Protein AF-A0A4V3A037-F1 (afdb_monomer)

Sequence (103 aa):
MASKKEDLENYLRFLQNLTEDLSDYQARSGKNKTIRDKETSKISHAVTKFDRYLQNNKGLSDLLFEYHGGNEYGYDETLSFKYIVRDVSRFMGFLKEKLAINE

Mean predicted aligned error: 5.89 Å

Radius of gyration: 14.64 Å; Cα contacts (8 Å, |Δi|>4): 60; chains: 1; bounding box: 31×26×48 Å

Organism: NCBI:txid2529274

Secondary structure (DSSP, 8-state):
--HHHHHHHHHHHHHHHHHHHHHHHHHT--S-HHHHHHHHHHHHHHHHHHHHHHHH-HHHHHHHHHHTTT-HHHHHHHTSTTTHHHHHHHHHHHHHHHHHHT-

Solvent-accessible surface area (backbone atoms only — not comparable to full-atom values): 5817 Å² total; per-residue (Å²): 130,65,65,67,57,54,49,50,53,53,51,47,52,53,50,50,58,55,44,63,77,45,60,63,52,80,79,53,84,54,97,47,66,71,59,48,53,54,48,49,52,48,44,54,48,45,35,54,54,48,52,55,47,33,77,76,31,59,73,59,38,54,51,48,30,53,75,43,74,67,32,65,68,58,42,54,46,38,60,29,74,89,32,31,71,64,44,52,58,51,49,47,50,55,51,50,54,55,50,64,74,74,108

Nearest PDB structures (foldseek):
  5j1g-assembly1_A  TM=4.340E-01  e=7.803E+00  Homo sapiens
  8vp9-assembly1_A  TM=2.200E-01  e=5.838E+00  Acetivibrio thermocellus ATCC 27405
  7y49-assembly1_A  TM=2.263E-01  e=8.269E+00  Homo sapiens

Foldseek 3Di:
DPVVLVLLVVVLVVLVVLLVLLVVPVVPPDPDPVVVVVSLVSLLVSLVVVVVVCVVPVPVVVLLCVVVVNDPVSSVVCSDSVNVNPSSVVSSVVSVVVSVVVD

pLDDT: mean 83.84, std 13.37, range [45.72, 95.62]

Structure (mmCIF, N/CA/C/O backbone):
data_AF-A0A4V3A037-F1
#
_entry.id   AF-A0A4V3A037-F1
#
loop_
_atom_site.group_PDB
_atom_site.id
_atom_site.type_symbol
_atom_site.label_atom_id
_atom_site.label_alt_id
_atom_site.label_comp_id
_atom_site.label_asym_id
_atom_site.label_entity_id
_atom_site.label_seq_id
_atom_site.pdbx_PDB_ins_code
_atom_site.Cartn_x
_atom_site.Cartn_y
_atom_site.Cartn_z
_atom_site.occupancy
_atom_site.B_iso_or_equiv
_atom_site.auth_seq_id
_atom_site.auth_comp_id
_atom_site.auth_asym_id
_atom_site.auth_atom_id
_atom_site.pdbx_PDB_model_num
ATOM 1 N N . MET A 1 1 ? -7.063 6.485 22.831 1.00 45.72 1 MET A N 1
ATOM 2 C CA . MET A 1 1 ? -7.557 6.455 21.435 1.00 45.72 1 MET A CA 1
ATOM 3 C C . MET A 1 1 ? -6.564 7.039 20.414 1.00 45.72 1 MET A C 1
ATOM 5 O O . MET A 1 1 ? -6.923 7.133 19.254 1.00 45.72 1 MET A O 1
ATOM 9 N N . ALA A 1 2 ? -5.306 7.340 20.782 1.00 50.59 2 ALA A N 1
ATOM 10 C CA . ALA A 1 2 ? -4.311 7.910 19.858 1.00 50.59 2 ALA A CA 1
ATOM 11 C C . ALA A 1 2 ? -3.700 6.904 18.851 1.00 50.59 2 ALA A C 1
ATOM 13 O O . ALA A 1 2 ? -3.404 7.289 17.727 1.00 50.59 2 ALA A O 1
ATOM 14 N N . SER A 1 3 ? -3.590 5.616 19.209 1.00 69.50 3 SER A N 1
ATOM 15 C CA . SER A 1 3 ? -2.878 4.613 18.388 1.00 69.50 3 SER A CA 1
ATOM 16 C C . SER A 1 3 ? -3.472 4.430 16.985 1.00 69.50 3 SER A C 1
ATOM 18 O O . SER A 1 3 ? -2.732 4.404 16.015 1.00 69.50 3 SER A O 1
ATOM 20 N N . LYS A 1 4 ? -4.802 4.398 16.833 1.00 80.62 4 LYS A N 1
ATOM 21 C CA . LYS A 1 4 ? -5.421 4.055 15.540 1.00 80.62 4 LYS A CA 1
ATOM 22 C C . LYS A 1 4 ? -5.282 5.154 14.476 1.00 80.62 4 LYS A C 1
ATOM 24 O O . LYS A 1 4 ? -5.199 4.839 13.293 1.00 80.62 4 LYS A O 1
ATOM 29 N N . LYS A 1 5 ? -5.266 6.428 14.887 1.00 86.31 5 LYS A N 1
AT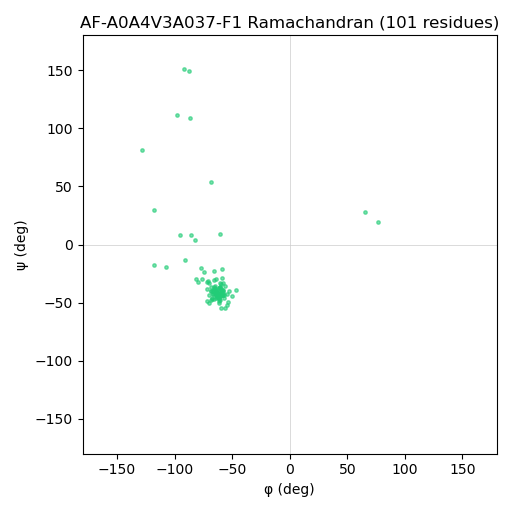OM 30 C CA . LYS A 1 5 ? -5.056 7.569 13.978 1.00 86.31 5 LYS A CA 1
ATOM 31 C C . LYS A 1 5 ? -3.599 7.621 13.519 1.00 86.31 5 LYS A C 1
ATOM 33 O O . LYS A 1 5 ? -3.340 7.671 12.322 1.00 86.31 5 LYS A O 1
ATOM 38 N N . GLU A 1 6 ? -2.676 7.524 14.473 1.00 89.25 6 GLU A N 1
ATOM 39 C CA . GLU A 1 6 ? -1.233 7.520 14.219 1.00 89.25 6 GLU A CA 1
ATOM 40 C C . GLU A 1 6 ? -0.818 6.349 13.310 1.00 89.25 6 GLU A C 1
ATOM 42 O O . GLU A 1 6 ? -0.043 6.530 12.372 1.00 89.25 6 GLU A O 1
ATOM 47 N N . ASP A 1 7 ? -1.405 5.163 13.505 1.00 90.94 7 ASP A N 1
ATOM 48 C CA . ASP A 1 7 ? -1.179 4.002 12.637 1.00 90.94 7 ASP A CA 1
ATOM 49 C C . ASP A 1 7 ? -1.626 4.267 11.186 1.00 90.94 7 ASP A C 1
ATOM 51 O O . ASP A 1 7 ? -0.873 4.003 10.247 1.00 90.94 7 ASP A O 1
ATOM 55 N N . LEU A 1 8 ? -2.817 4.846 10.979 1.00 92.12 8 LEU A N 1
ATOM 56 C CA . LEU A 1 8 ? -3.325 5.181 9.640 1.00 92.12 8 LEU A CA 1
ATOM 57 C C . LEU A 1 8 ? -2.454 6.225 8.928 1.00 92.12 8 LEU A C 1
ATOM 59 O O . LEU A 1 8 ? -2.192 6.094 7.730 1.00 92.12 8 LEU A O 1
ATOM 63 N N . GLU A 1 9 ? -1.982 7.240 9.651 1.00 93.38 9 GLU A N 1
ATOM 64 C CA . GLU A 1 9 ? -1.062 8.252 9.122 1.00 93.38 9 GLU A CA 1
ATOM 65 C C . GLU A 1 9 ? 0.284 7.628 8.722 1.00 93.38 9 GLU A C 1
ATOM 67 O O . GLU A 1 9 ? 0.798 7.899 7.631 1.00 93.38 9 GLU A O 1
ATOM 72 N N . ASN A 1 10 ? 0.819 6.725 9.550 1.00 94.25 10 ASN A N 1
ATOM 73 C CA . ASN A 1 10 ? 2.041 5.979 9.250 1.00 94.25 10 ASN A CA 1
ATOM 74 C C . ASN A 1 10 ? 1.887 5.100 7.999 1.00 94.25 10 ASN A C 1
ATOM 76 O O . ASN A 1 10 ? 2.777 5.083 7.140 1.00 94.25 10 ASN A O 1
ATOM 80 N N . TYR A 1 11 ? 0.750 4.417 7.852 1.00 95.00 11 TYR A N 1
ATOM 81 C CA . TYR A 1 11 ? 0.451 3.612 6.668 1.00 95.00 11 TYR A CA 1
ATOM 82 C C . TYR A 1 11 ? 0.336 4.472 5.409 1.00 95.00 11 TYR A C 1
ATOM 84 O O . TYR A 1 11 ? 0.950 4.156 4.389 1.00 95.00 11 TYR A O 1
ATOM 92 N N . LEU A 1 12 ? -0.386 5.594 5.477 1.00 94.88 12 LEU A N 1
ATOM 93 C CA . LEU A 1 12 ? -0.512 6.529 4.358 1.00 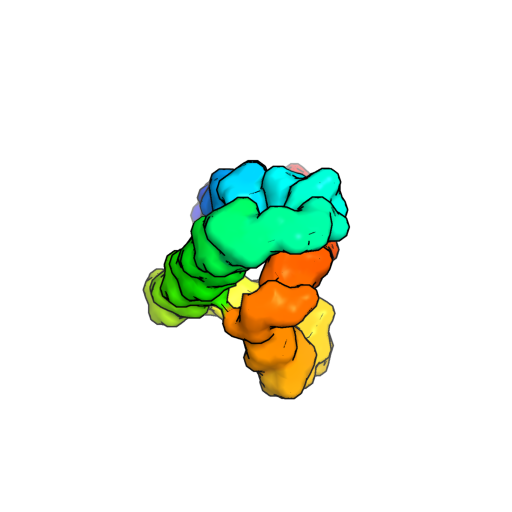94.88 12 LEU A CA 1
ATOM 94 C C . LEU A 1 12 ? 0.846 7.066 3.910 1.00 94.88 12 LEU A C 1
ATOM 96 O O . LEU A 1 12 ? 1.117 7.094 2.710 1.00 94.88 12 LEU A O 1
ATOM 100 N N . ARG A 1 13 ? 1.718 7.428 4.856 1.00 94.88 13 ARG A N 1
ATOM 101 C CA . ARG A 1 13 ? 3.070 7.909 4.556 1.00 94.88 13 ARG A CA 1
ATOM 102 C C . ARG A 1 13 ? 3.913 6.845 3.856 1.00 94.88 13 ARG A C 1
ATOM 104 O O . ARG A 1 13 ? 4.622 7.151 2.899 1.00 94.88 13 ARG A O 1
ATOM 111 N N . PHE A 1 14 ? 3.835 5.592 4.305 1.00 94.50 14 PHE A N 1
ATOM 112 C CA . PHE A 1 14 ? 4.517 4.484 3.638 1.00 94.50 14 PHE A CA 1
ATOM 113 C C . PHE A 1 14 ? 4.024 4.302 2.194 1.00 94.50 14 PHE A C 1
ATOM 115 O O . PHE A 1 14 ? 4.845 4.209 1.280 1.00 94.50 14 PHE A O 1
ATOM 122 N N . LEU A 1 15 ? 2.704 4.288 1.978 1.00 92.94 15 LEU A N 1
ATOM 123 C CA . LEU A 1 15 ? 2.121 4.087 0.649 1.00 92.94 15 LEU A CA 1
ATOM 124 C C . LEU A 1 15 ? 2.394 5.269 -0.291 1.00 92.94 15 LEU A C 1
ATOM 126 O O . LEU A 1 15 ? 2.679 5.044 -1.463 1.00 92.94 15 LEU A O 1
ATOM 130 N N . GLN A 1 16 ? 2.400 6.506 0.216 1.00 91.12 16 GLN A N 1
ATOM 131 C CA . GLN A 1 16 ? 2.831 7.681 -0.551 1.00 91.12 16 GLN A CA 1
ATOM 132 C C . GLN A 1 16 ? 4.251 7.494 -1.084 1.00 91.12 16 GLN A C 1
ATOM 134 O O . GLN A 1 16 ? 4.438 7.519 -2.301 1.00 91.12 16 GLN A O 1
ATOM 139 N N . ASN A 1 17 ? 5.207 7.188 -0.200 1.00 90.06 17 ASN A N 1
ATOM 140 C CA . ASN A 1 17 ? 6.596 6.930 -0.585 1.00 90.06 17 ASN A CA 1
ATOM 141 C C . ASN A 1 17 ? 6.706 5.779 -1.601 1.00 90.06 17 ASN A C 1
ATOM 143 O O . ASN A 1 17 ? 7.502 5.843 -2.531 1.00 90.06 17 ASN A O 1
ATOM 147 N N . LEU A 1 18 ? 5.900 4.722 -1.441 1.00 87.88 18 LEU A N 1
ATOM 148 C CA . LEU A 1 18 ? 5.860 3.603 -2.382 1.00 87.88 18 LEU A CA 1
ATOM 149 C C . LEU A 1 18 ? 5.373 4.038 -3.775 1.00 87.88 18 LEU A C 1
ATOM 151 O O . LEU A 1 18 ? 5.896 3.562 -4.776 1.00 87.88 18 LEU A O 1
ATOM 155 N N . THR A 1 19 ? 4.371 4.919 -3.854 1.00 81.88 19 THR A N 1
ATOM 156 C CA . THR A 1 19 ? 3.786 5.374 -5.128 1.00 81.88 19 THR A CA 1
ATOM 157 C C . THR A 1 19 ? 4.580 6.472 -5.828 1.00 81.88 19 THR A C 1
ATOM 159 O O . THR A 1 19 ? 4.576 6.510 -7.059 1.00 81.88 19 THR A O 1
ATOM 162 N N . GLU A 1 20 ? 5.295 7.327 -5.091 1.00 80.00 20 GLU A N 1
ATOM 163 C CA . GLU A 1 20 ? 6.216 8.315 -5.672 1.00 80.00 20 GLU A CA 1
ATOM 164 C C . GLU A 1 20 ? 7.275 7.617 -6.534 1.00 80.00 20 GLU A C 1
ATOM 166 O O . GLU A 1 20 ? 7.439 7.973 -7.704 1.00 80.00 20 GLU A O 1
ATOM 171 N N . ASP A 1 21 ? 7.862 6.533 -6.012 1.00 68.94 21 ASP A N 1
ATOM 172 C CA . ASP A 1 21 ? 8.831 5.676 -6.711 1.00 68.94 21 ASP A CA 1
ATOM 173 C C . ASP A 1 21 ? 8.273 5.042 -8.008 1.00 68.94 21 ASP A C 1
ATOM 175 O O . ASP A 1 21 ? 9.041 4.627 -8.883 1.00 68.94 21 ASP A O 1
ATOM 179 N N . LEU A 1 22 ? 6.942 4.953 -8.145 1.00 68.56 22 LEU A N 1
ATOM 180 C CA . LEU A 1 22 ? 6.241 4.246 -9.227 1.00 68.56 22 LEU A CA 1
ATOM 181 C C . LEU A 1 22 ? 5.576 5.165 -10.258 1.00 68.56 22 LEU A C 1
ATOM 183 O O . LEU A 1 22 ? 5.282 4.720 -11.369 1.00 68.56 22 LEU A O 1
ATOM 187 N N . SER A 1 23 ? 5.339 6.433 -9.920 1.00 59.09 23 SER A N 1
ATOM 188 C CA . SER A 1 23 ? 4.665 7.415 -10.782 1.00 59.09 23 SER A CA 1
ATOM 189 C C . SER A 1 23 ? 5.375 7.641 -12.131 1.00 59.09 23 SER A C 1
ATOM 191 O O . SER A 1 23 ? 4.724 7.852 -13.157 1.00 59.09 23 SER A O 1
ATOM 193 N N . ASP A 1 24 ? 6.697 7.463 -12.168 1.00 57.62 24 ASP A N 1
ATOM 194 C CA . ASP A 1 24 ? 7.521 7.555 -13.380 1.00 57.62 24 ASP A CA 1
ATOM 195 C C . ASP A 1 24 ? 7.232 6.453 -14.422 1.00 57.62 24 ASP A C 1
ATOM 197 O O . ASP A 1 24 ? 7.495 6.643 -15.616 1.00 57.62 24 ASP A O 1
ATOM 201 N N . TYR A 1 25 ? 6.673 5.309 -14.006 1.00 57.97 25 TYR A N 1
ATOM 202 C CA . TYR A 1 25 ? 6.443 4.153 -14.880 1.00 57.97 25 TYR A CA 1
ATOM 203 C C . TYR A 1 25 ? 5.386 4.420 -15.956 1.00 57.97 25 TYR A C 1
ATOM 205 O O . TYR A 1 25 ? 5.604 4.109 -17.131 1.00 57.97 25 TYR A O 1
ATOM 213 N N . GLN A 1 26 ? 4.246 5.018 -15.584 1.00 54.09 26 GLN A N 1
ATOM 214 C CA . GLN A 1 26 ? 3.150 5.269 -16.531 1.00 54.09 26 GLN A CA 1
ATOM 215 C C . GLN A 1 26 ? 3.545 6.274 -17.621 1.00 54.09 26 GLN A C 1
ATOM 217 O O . GLN A 1 26 ? 3.094 6.153 -18.759 1.00 54.09 26 GLN A O 1
ATOM 222 N N . ALA A 1 27 ? 4.433 7.220 -17.309 1.00 50.22 27 ALA A N 1
ATOM 223 C CA . ALA A 1 27 ? 4.887 8.238 -18.253 1.00 50.22 27 ALA A CA 1
ATOM 224 C C . ALA A 1 27 ? 5.921 7.718 -19.272 1.00 50.22 27 ALA A C 1
ATOM 226 O O . ALA A 1 27 ? 6.115 8.329 -20.323 1.00 50.22 27 ALA A O 1
ATOM 227 N N . ARG A 1 28 ? 6.606 6.601 -18.982 1.00 53.66 28 ARG A N 1
ATOM 228 C CA . ARG A 1 28 ? 7.810 6.164 -19.715 1.00 53.66 28 ARG A CA 1
ATOM 229 C C . ARG A 1 28 ? 7.666 4.823 -20.428 1.00 53.66 28 ARG A C 1
ATOM 231 O O . ARG A 1 28 ? 8.673 4.155 -20.670 1.00 53.66 28 ARG A O 1
ATOM 238 N N . SER A 1 29 ? 6.455 4.468 -20.866 1.00 54.75 29 SER A N 1
ATOM 239 C CA . SER A 1 29 ? 6.213 3.367 -21.822 1.00 54.75 29 SER A CA 1
ATOM 240 C C . SER A 1 29 ? 6.756 3.705 -23.229 1.00 54.75 29 SER A C 1
ATOM 242 O O . SER A 1 29 ? 6.050 3.719 -24.235 1.00 54.75 29 SER A O 1
ATOM 244 N N . GLY A 1 30 ? 8.036 4.070 -23.302 1.00 54.72 30 GLY A N 1
ATOM 245 C CA . GLY A 1 30 ? 8.775 4.337 -24.523 1.00 54.72 30 GLY A CA 1
ATOM 246 C C . GLY A 1 30 ? 9.469 3.072 -25.016 1.00 54.72 30 GLY A C 1
ATOM 247 O O . GLY A 1 30 ? 9.877 2.214 -24.237 1.00 54.72 30 GLY A O 1
ATOM 248 N N . LYS A 1 31 ? 9.656 2.985 -26.333 1.00 58.28 31 LYS A N 1
ATOM 249 C CA . LYS A 1 31 ? 10.208 1.847 -27.098 1.00 58.28 31 LYS A CA 1
ATOM 250 C C . LYS A 1 31 ? 11.652 1.427 -26.734 1.00 58.28 31 LYS A C 1
ATOM 252 O O . LYS A 1 31 ? 12.249 0.629 -27.450 1.00 58.28 31 LYS A O 1
ATOM 257 N N . ASN A 1 32 ? 12.237 1.961 -25.660 1.00 68.94 32 ASN A N 1
ATOM 258 C CA . ASN A 1 32 ? 13.633 1.755 -25.287 1.00 68.94 32 ASN A CA 1
ATOM 259 C C . ASN A 1 32 ? 13.768 0.652 -24.219 1.00 68.94 32 ASN A C 1
ATOM 261 O O . ASN A 1 32 ? 13.359 0.827 -23.069 1.00 68.94 32 ASN A O 1
ATOM 265 N N . LYS A 1 33 ? 14.351 -0.491 -24.607 1.00 64.25 33 LYS A N 1
ATOM 266 C CA . LYS A 1 33 ? 14.438 -1.720 -23.794 1.00 64.25 33 LYS A CA 1
ATOM 267 C C . LYS A 1 33 ? 15.080 -1.485 -22.420 1.00 64.25 33 LYS A C 1
ATOM 269 O O . LYS A 1 33 ? 14.542 -1.942 -21.421 1.00 64.25 33 LYS A O 1
ATOM 274 N N . THR A 1 34 ? 16.157 -0.703 -22.351 1.00 67.75 34 THR A N 1
ATOM 275 C CA . THR A 1 34 ? 16.878 -0.418 -21.097 1.00 67.75 34 THR A CA 1
ATOM 276 C C . THR A 1 34 ? 16.038 0.381 -20.098 1.00 67.75 34 THR A C 1
ATOM 278 O O . THR A 1 34 ? 16.116 0.146 -18.895 1.00 67.75 34 THR A O 1
ATOM 281 N N . ILE A 1 35 ? 15.210 1.312 -20.587 1.00 65.00 35 ILE A N 1
ATOM 282 C CA . ILE A 1 35 ? 14.286 2.077 -19.737 1.00 65.00 35 ILE A CA 1
ATOM 283 C C . ILE A 1 35 ? 13.225 1.125 -19.184 1.00 65.00 35 ILE A C 1
ATOM 285 O O . ILE A 1 35 ? 13.007 1.088 -17.979 1.00 65.00 35 ILE A O 1
ATOM 289 N N . ARG A 1 36 ? 12.641 0.282 -20.040 1.00 67.25 36 ARG A N 1
ATOM 290 C CA . ARG A 1 36 ? 11.641 -0.708 -19.626 1.00 67.25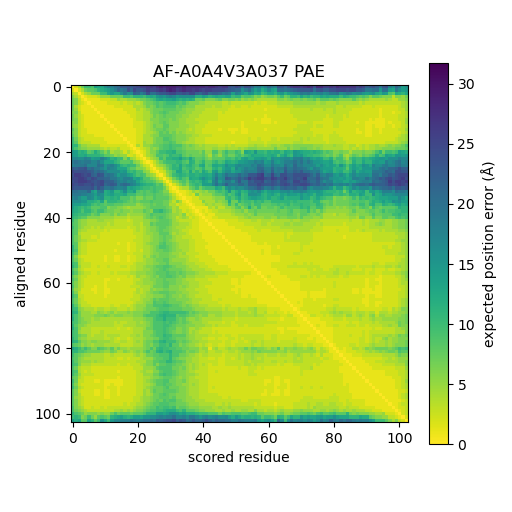 36 ARG A CA 1
ATOM 291 C C . ARG A 1 36 ? 12.173 -1.685 -18.574 1.00 67.25 36 ARG A C 1
ATOM 293 O O . ARG A 1 36 ? 11.469 -1.954 -17.605 1.00 67.25 36 ARG A O 1
ATOM 300 N N . ASP A 1 37 ? 13.392 -2.194 -18.738 1.00 74.12 37 ASP A N 1
ATOM 301 C CA . ASP A 1 37 ? 13.977 -3.169 -17.807 1.00 74.12 37 ASP A CA 1
ATOM 302 C C . ASP A 1 37 ? 14.269 -2.523 -16.436 1.00 74.12 37 ASP A C 1
ATOM 304 O O . ASP A 1 37 ? 13.955 -3.1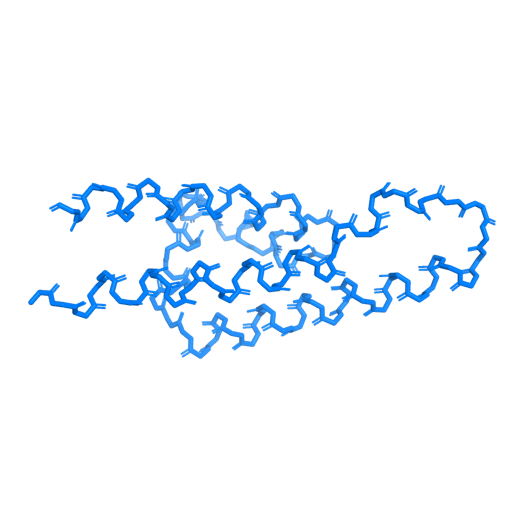01 -15.394 1.00 74.12 37 ASP A O 1
ATOM 308 N N . LYS A 1 38 ? 14.771 -1.278 -16.421 1.00 71.69 38 LYS A N 1
ATOM 309 C CA . LYS A 1 38 ? 14.986 -0.510 -15.183 1.00 71.69 38 LYS A CA 1
ATOM 310 C C . LYS A 1 38 ? 13.676 -0.226 -14.448 1.00 71.69 38 LYS A C 1
ATOM 312 O O . LYS A 1 38 ? 13.601 -0.414 -13.236 1.00 71.69 38 LYS A O 1
ATOM 317 N N . GLU A 1 39 ? 12.644 0.202 -15.166 1.00 73.88 39 GLU A N 1
ATOM 318 C CA . GLU A 1 39 ? 11.346 0.489 -14.555 1.00 73.88 39 GLU A CA 1
ATOM 319 C C . GLU A 1 39 ? 10.632 -0.793 -14.086 1.00 73.88 39 GLU A C 1
ATOM 321 O O . GLU A 1 39 ? 10.006 -0.807 -13.028 1.00 73.88 39 GLU A O 1
ATOM 326 N N . THR A 1 40 ? 10.819 -1.912 -14.794 1.00 79.00 40 THR A N 1
ATOM 327 C CA . THR A 1 40 ? 10.371 -3.235 -14.327 1.00 79.00 40 THR A CA 1
ATOM 328 C C . THR A 1 40 ? 11.057 -3.614 -13.011 1.00 79.00 40 THR A C 1
ATOM 330 O O . THR A 1 40 ? 10.408 -4.048 -12.061 1.00 7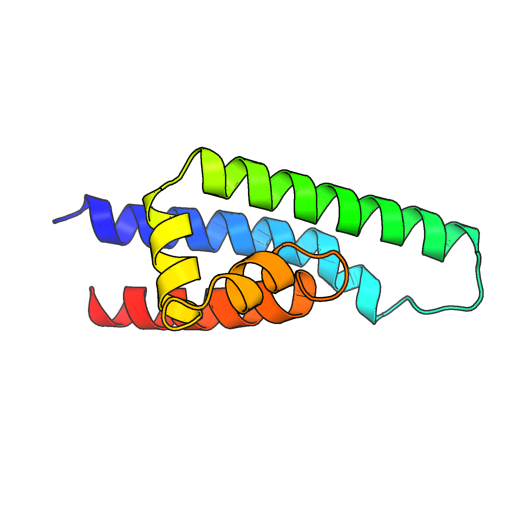9.00 40 THR A O 1
ATOM 333 N N . SER A 1 41 ? 12.362 -3.373 -12.885 1.00 82.62 41 SER A N 1
ATOM 334 C CA . SER A 1 41 ? 13.057 -3.624 -11.618 1.00 82.62 41 SER A CA 1
ATOM 335 C C . SER A 1 41 ? 12.494 -2.791 -10.458 1.00 82.62 41 SER A C 1
ATOM 337 O O . SER A 1 41 ? 12.409 -3.303 -9.342 1.00 82.62 41 SER A O 1
ATOM 339 N N . LYS A 1 42 ? 12.088 -1.536 -10.698 1.00 83.12 42 LYS A N 1
ATOM 340 C CA . LYS A 1 42 ? 11.496 -0.671 -9.663 1.00 83.12 42 LYS A CA 1
ATOM 341 C C . LYS A 1 42 ? 10.146 -1.189 -9.174 1.00 83.12 42 LYS A C 1
ATOM 343 O O . LYS A 1 42 ? 9.945 -1.291 -7.969 1.00 83.12 42 LYS A O 1
ATOM 348 N N . ILE A 1 43 ? 9.246 -1.569 -10.083 1.00 83.38 43 ILE A N 1
ATOM 349 C CA . ILE A 1 43 ? 7.932 -2.108 -9.696 1.00 83.38 43 ILE A CA 1
ATOM 350 C C . ILE A 1 43 ? 8.092 -3.429 -8.948 1.00 83.38 43 ILE A C 1
ATOM 352 O O . ILE A 1 43 ? 7.465 -3.622 -7.911 1.00 83.38 43 ILE A O 1
ATOM 356 N N . SER A 1 44 ? 8.962 -4.324 -9.424 1.00 85.62 44 SER A N 1
ATOM 357 C CA . SER A 1 44 ? 9.234 -5.582 -8.719 1.00 85.62 44 SER A CA 1
ATOM 358 C C . SER A 1 44 ? 9.768 -5.333 -7.305 1.00 85.62 44 SER A C 1
ATOM 360 O O . SER A 1 44 ? 9.408 -6.046 -6.363 1.00 85.62 44 SER A O 1
ATOM 362 N N . HIS A 1 45 ? 10.612 -4.311 -7.140 1.00 88.50 45 HIS A N 1
ATOM 363 C CA . HIS A 1 45 ? 11.101 -3.907 -5.830 1.00 88.50 45 HIS A CA 1
ATOM 364 C C . HIS A 1 45 ? 9.978 -3.345 -4.950 1.00 88.50 45 HIS A C 1
ATOM 366 O O . HIS A 1 45 ? 9.886 -3.715 -3.782 1.00 88.50 45 HIS A O 1
ATOM 372 N N . ALA A 1 46 ? 9.091 -2.517 -5.504 1.00 88.88 46 ALA A N 1
ATOM 373 C CA . ALA A 1 46 ? 7.947 -1.978 -4.778 1.00 88.88 46 ALA A CA 1
ATOM 374 C C . ALA A 1 46 ? 6.966 -3.068 -4.329 1.00 88.88 46 ALA A C 1
ATOM 376 O O . ALA A 1 46 ? 6.546 -3.051 -3.177 1.00 88.88 46 ALA A O 1
ATOM 377 N N . VAL A 1 47 ? 6.679 -4.057 -5.182 1.00 90.88 47 VAL A N 1
ATOM 378 C CA . VAL A 1 47 ? 5.897 -5.250 -4.812 1.00 90.88 47 VAL A CA 1
ATOM 379 C C . VAL A 1 47 ? 6.506 -5.9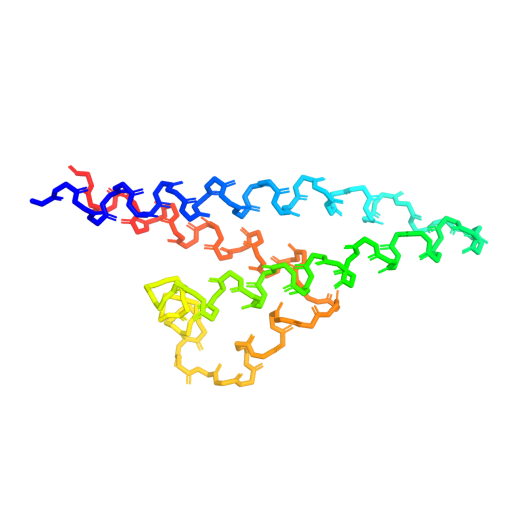37 -3.597 1.00 90.88 47 VAL A C 1
ATOM 381 O O . VAL A 1 47 ? 5.836 -6.121 -2.586 1.00 90.88 47 VAL A O 1
ATOM 384 N N . THR A 1 48 ? 7.806 -6.226 -3.658 1.00 92.06 48 THR A N 1
ATOM 385 C CA . THR A 1 48 ? 8.522 -6.895 -2.562 1.00 92.06 48 THR A CA 1
ATOM 386 C C . THR A 1 48 ? 8.501 -6.062 -1.277 1.00 92.06 48 THR A C 1
ATOM 388 O O . THR A 1 48 ? 8.348 -6.591 -0.177 1.00 92.06 48 THR A O 1
ATOM 391 N N . LYS A 1 49 ? 8.675 -4.741 -1.400 1.00 93.19 49 LYS A N 1
ATOM 392 C CA . LYS A 1 49 ? 8.662 -3.808 -0.269 1.00 93.19 49 LYS A CA 1
ATOM 393 C C . LYS A 1 49 ? 7.277 -3.734 0.368 1.00 93.19 49 LYS A C 1
ATOM 395 O O . LYS A 1 49 ? 7.189 -3.678 1.592 1.00 93.19 49 LYS A O 1
ATOM 400 N N . PHE A 1 50 ? 6.222 -3.740 -0.444 1.00 93.94 50 PHE A N 1
ATOM 401 C CA . PHE A 1 50 ? 4.851 -3.684 0.038 1.00 93.94 50 PHE A CA 1
ATOM 402 C C . PHE A 1 50 ? 4.444 -4.977 0.738 1.00 93.94 50 PHE A C 1
ATOM 404 O O . PHE A 1 50 ? 4.017 -4.916 1.886 1.00 93.94 50 PHE A O 1
ATOM 411 N N . ASP A 1 51 ? 4.676 -6.128 0.105 1.00 94.00 51 ASP A N 1
ATOM 412 C CA . ASP A 1 51 ? 4.415 -7.449 0.689 1.00 94.00 51 ASP A CA 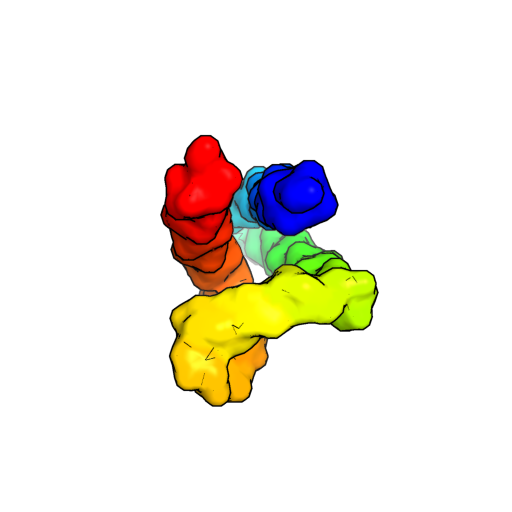1
ATOM 413 C C . ASP A 1 51 ? 5.110 -7.609 2.051 1.00 94.00 51 ASP A C 1
ATOM 415 O O . ASP A 1 51 ? 4.472 -7.879 3.069 1.00 94.00 51 ASP A O 1
ATOM 419 N N . ARG A 1 52 ? 6.409 -7.286 2.125 1.00 95.50 52 ARG A N 1
ATOM 420 C CA . ARG A 1 52 ? 7.145 -7.307 3.397 1.00 95.50 52 ARG A CA 1
ATOM 421 C C . ARG A 1 52 ? 6.539 -6.367 4.436 1.00 95.50 52 ARG A C 1
ATOM 423 O O . ARG A 1 52 ? 6.534 -6.688 5.624 1.00 95.50 52 ARG A O 1
ATOM 430 N N . TYR A 1 53 ? 6.082 -5.186 4.031 1.00 94.94 53 TYR A N 1
ATOM 431 C CA . TYR A 1 53 ? 5.471 -4.254 4.969 1.00 94.94 53 TYR A CA 1
ATOM 432 C C . TYR A 1 53 ? 4.151 -4.810 5.514 1.00 94.94 53 TYR A C 1
ATOM 434 O O . TYR A 1 53 ? 3.944 -4.756 6.723 1.00 94.94 53 TYR A O 1
ATOM 442 N N . LEU A 1 54 ? 3.309 -5.410 4.667 1.00 95.06 54 LEU A N 1
ATOM 443 C CA . LEU A 1 54 ? 2.053 -6.050 5.073 1.00 95.06 54 LEU A CA 1
ATOM 444 C C . LEU A 1 54 ? 2.287 -7.217 6.038 1.00 95.06 54 LEU A C 1
ATOM 446 O O . LEU A 1 54 ? 1.638 -7.279 7.079 1.00 95.06 54 LEU A O 1
ATOM 450 N N . GLN A 1 55 ? 3.275 -8.071 5.761 1.00 93.69 55 GLN A N 1
ATOM 451 C CA . GLN A 1 55 ? 3.651 -9.185 6.643 1.00 93.69 55 GLN A CA 1
ATOM 452 C C . GLN A 1 55 ? 4.052 -8.723 8.053 1.00 93.69 55 GLN A C 1
ATOM 454 O O . GLN A 1 55 ? 3.794 -9.421 9.031 1.00 93.69 55 GLN A O 1
ATOM 459 N N . ASN A 1 56 ? 4.662 -7.539 8.171 1.00 95.00 56 ASN A N 1
ATOM 460 C CA . ASN A 1 56 ? 5.065 -6.964 9.458 1.00 95.00 56 ASN A CA 1
ATOM 461 C C . ASN A 1 56 ? 3.987 -6.073 10.098 1.00 95.00 56 ASN A C 1
ATOM 463 O O . ASN A 1 56 ? 4.098 -5.732 11.273 1.00 95.00 56 ASN A O 1
ATOM 467 N N . ASN A 1 57 ? 2.951 -5.685 9.349 1.00 94.12 57 ASN A N 1
ATOM 468 C CA . ASN A 1 57 ? 1.914 -4.758 9.792 1.00 94.12 57 ASN A CA 1
ATOM 469 C C . ASN A 1 57 ? 0.536 -5.370 9.557 1.00 94.12 57 ASN A C 1
ATOM 471 O O . ASN A 1 57 ? -0.165 -5.030 8.600 1.00 94.12 57 ASN A O 1
ATOM 475 N N . LYS A 1 58 ? 0.127 -6.240 10.487 1.00 92.50 58 LYS A N 1
ATOM 476 C CA . LYS A 1 58 ? -1.170 -6.923 10.431 1.00 92.50 58 LYS A CA 1
ATOM 477 C C . LYS A 1 58 ? -2.343 -5.954 10.252 1.00 92.50 58 LYS A C 1
ATOM 479 O O . LYS A 1 58 ? -3.218 -6.224 9.443 1.00 92.50 58 LYS A O 1
ATOM 484 N N . GLY A 1 59 ? -2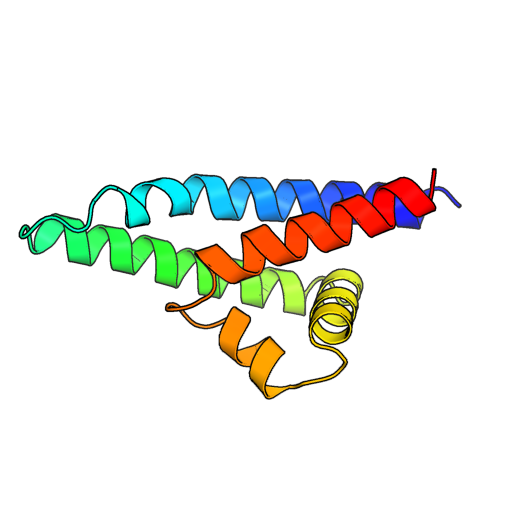.316 -4.797 10.919 1.00 93.94 59 GLY A N 1
ATOM 485 C CA . GLY A 1 59 ? -3.364 -3.781 10.782 1.00 93.94 59 GLY A CA 1
ATOM 486 C C . GLY A 1 59 ? -3.553 -3.288 9.343 1.00 93.94 59 GLY A C 1
ATOM 487 O O . GLY A 1 59 ? -4.685 -3.172 8.882 1.00 93.94 59 GLY A O 1
ATOM 488 N N . LEU A 1 60 ? -2.464 -3.058 8.602 1.00 94.44 60 LEU A N 1
ATOM 489 C CA . LEU A 1 60 ? -2.559 -2.660 7.197 1.00 94.44 60 LEU A CA 1
ATOM 490 C C . LEU A 1 60 ? -3.007 -3.821 6.303 1.00 94.44 60 LEU A C 1
ATOM 492 O O . LEU A 1 60 ? -3.788 -3.604 5.379 1.00 94.44 60 LEU A O 1
ATOM 496 N N . SER A 1 61 ? -2.539 -5.041 6.583 1.00 95.06 61 SER A N 1
ATOM 497 C CA . SER A 1 61 ? -2.965 -6.237 5.848 1.00 95.06 61 SER A CA 1
ATOM 498 C C . SER A 1 61 ? -4.462 -6.495 5.995 1.00 95.06 61 SER A C 1
ATOM 500 O O . SER A 1 61 ? -5.139 -6.725 4.996 1.00 95.06 61 SER A O 1
ATOM 502 N N . ASP A 1 62 ? -4.989 -6.390 7.214 1.00 95.25 62 ASP A N 1
ATOM 503 C CA . ASP A 1 62 ? -6.413 -6.571 7.494 1.00 95.25 62 ASP A CA 1
ATOM 504 C C . ASP A 1 62 ? -7.249 -5.484 6.793 1.00 95.25 62 ASP A C 1
ATOM 506 O O . ASP A 1 62 ? -8.274 -5.789 6.189 1.00 95.25 62 ASP A O 1
ATOM 510 N N . LEU A 1 63 ? -6.782 -4.227 6.786 1.00 95.38 63 LEU A N 1
ATOM 511 C CA . LEU A 1 63 ? -7.434 -3.130 6.057 1.00 95.38 63 LEU A CA 1
ATOM 512 C C . LEU A 1 63 ? -7.415 -3.334 4.538 1.00 95.38 63 LEU A C 1
ATOM 514 O O . LEU A 1 63 ? -8.382 -2.987 3.863 1.00 95.38 63 LEU A O 1
ATOM 518 N N . LEU A 1 64 ? -6.330 -3.882 3.987 1.00 95.62 64 LEU A N 1
ATOM 519 C CA . LEU A 1 64 ? -6.247 -4.188 2.559 1.00 95.62 64 LEU A CA 1
ATOM 520 C C . LEU A 1 64 ? -7.194 -5.333 2.187 1.00 95.62 64 LEU A C 1
ATOM 522 O O . LEU A 1 64 ? -7.856 -5.280 1.153 1.00 95.62 64 LEU A O 1
ATOM 526 N N . PHE A 1 65 ? -7.299 -6.348 3.042 1.00 95.12 65 PHE A N 1
ATOM 527 C CA . PHE A 1 65 ? -8.259 -7.431 2.866 1.00 95.12 65 PHE A CA 1
ATOM 528 C C . PHE A 1 65 ? -9.708 -6.924 2.966 1.00 95.12 65 PHE A C 1
ATOM 530 O O . PHE A 1 65 ? -10.546 -7.282 2.137 1.00 95.12 65 PHE A O 1
ATOM 537 N N . GLU A 1 66 ? -9.994 -6.024 3.915 1.00 95.44 66 GLU A N 1
ATOM 538 C CA . GLU A 1 66 ? -11.287 -5.338 4.041 1.00 95.44 66 GLU A CA 1
ATOM 539 C C . GLU A 1 66 ? -11.622 -4.516 2.789 1.00 95.44 66 GLU A C 1
ATOM 541 O O . GLU A 1 66 ? -12.745 -4.593 2.295 1.00 95.44 66 GLU A O 1
ATOM 546 N N . TYR A 1 67 ? -10.655 -3.770 2.244 1.00 95.00 67 TYR A N 1
ATOM 547 C CA . TYR A 1 67 ? -10.826 -2.988 1.014 1.00 95.00 67 TYR A CA 1
ATOM 548 C C . TYR A 1 67 ? -11.289 -3.856 -0.167 1.00 95.00 67 TYR A C 1
ATOM 550 O O . TYR A 1 67 ? -12.118 -3.424 -0.967 1.00 95.00 67 TYR A O 1
ATOM 558 N N . HIS A 1 68 ? -10.818 -5.103 -0.236 1.00 94.81 68 HIS A N 1
ATOM 559 C CA . HIS A 1 68 ? -11.248 -6.086 -1.236 1.00 94.81 68 HIS A CA 1
ATOM 560 C C . HIS A 1 68 ? -12.505 -6.873 -0.844 1.00 94.81 68 HIS A C 1
ATOM 562 O O . HIS A 1 68 ? -12.868 -7.832 -1.523 1.00 94.81 68 HIS A O 1
ATOM 568 N N . GLY A 1 69 ? -13.180 -6.504 0.247 1.00 93.25 69 GLY A N 1
ATOM 569 C CA . GLY A 1 69 ? -14.376 -7.192 0.733 1.00 93.25 69 GLY A CA 1
ATOM 570 C C . GLY A 1 69 ? -14.111 -8.625 1.196 1.00 93.25 69 GLY A C 1
ATOM 571 O O . GLY A 1 69 ? -14.995 -9.472 1.095 1.00 93.25 69 GLY A O 1
ATOM 572 N N . GLY A 1 70 ? -12.891 -8.914 1.655 1.00 92.50 70 GLY A N 1
ATOM 573 C CA . GLY A 1 70 ? -12.459 -10.256 2.041 1.00 92.50 70 GLY A CA 1
ATOM 574 C C . GLY A 1 70 ? -12.142 -11.184 0.863 1.00 92.50 70 GLY A C 1
ATOM 575 O O . GLY A 1 70 ? -12.149 -12.404 1.013 1.00 92.50 70 GLY A O 1
ATOM 576 N N . ASN A 1 71 ? -11.895 -10.625 -0.323 1.00 93.44 71 ASN A N 1
ATOM 577 C CA . ASN A 1 71 ? -11.521 -11.389 -1.505 1.00 93.44 71 ASN A CA 1
ATOM 578 C C . ASN A 1 71 ? -9.998 -11.607 -1.563 1.00 93.44 71 ASN A C 1
ATOM 580 O O . ASN A 1 71 ? -9.245 -10.679 -1.866 1.00 93.44 71 ASN A O 1
ATOM 584 N N . GLU A 1 72 ? -9.559 -12.847 -1.324 1.00 92.38 72 GLU A N 1
ATOM 585 C CA . GLU A 1 72 ? -8.145 -13.254 -1.400 1.00 92.38 72 GLU A CA 1
ATOM 586 C C . GLU A 1 72 ? -7.530 -12.980 -2.778 1.00 92.38 72 GLU A C 1
ATOM 588 O O . GLU A 1 72 ? -6.419 -12.470 -2.869 1.00 92.38 72 GLU A O 1
ATOM 593 N N . TYR A 1 73 ? -8.274 -13.222 -3.860 1.00 91.00 73 TYR A N 1
ATOM 594 C CA . TYR A 1 73 ? -7.775 -12.987 -5.214 1.00 91.00 73 TYR A CA 1
ATOM 595 C C . TYR A 1 73 ? -7.517 -11.499 -5.481 1.00 91.00 73 TYR A C 1
ATOM 597 O O . TYR A 1 73 ? -6.486 -11.145 -6.046 1.00 91.00 73 TYR A O 1
ATOM 605 N N . GLY A 1 74 ? -8.422 -10.615 -5.047 1.00 86.94 74 GLY A N 1
ATOM 606 C CA . GLY A 1 74 ? -8.233 -9.164 -5.178 1.00 86.94 74 GLY A CA 1
ATOM 607 C C . GLY A 1 74 ? -7.058 -8.645 -4.342 1.00 86.94 74 GLY A C 1
ATOM 608 O O . GLY A 1 74 ? -6.281 -7.797 -4.801 1.00 86.94 74 GLY A O 1
ATOM 609 N N . TYR A 1 75 ? -6.893 -9.204 -3.140 1.00 91.50 75 TYR A N 1
ATOM 610 C CA . TYR A 1 75 ? -5.742 -8.945 -2.280 1.00 91.50 75 TYR A CA 1
ATOM 611 C C . TYR A 1 75 ? -4.433 -9.340 -2.979 1.00 91.50 75 TYR A C 1
ATOM 613 O O . TY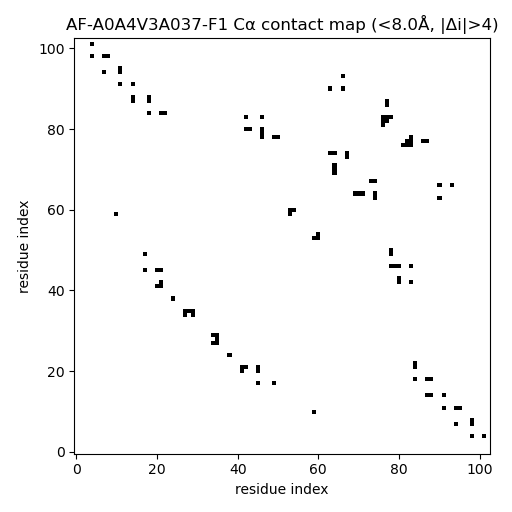R A 1 75 ? -3.564 -8.487 -3.168 1.00 91.50 75 TYR A O 1
ATOM 621 N N . ASP A 1 76 ? -4.323 -10.581 -3.454 1.00 90.44 76 ASP A N 1
ATOM 622 C CA . ASP A 1 76 ? -3.119 -11.090 -4.120 1.00 90.44 76 ASP A CA 1
ATOM 623 C C . ASP A 1 76 ? -2.828 -10.350 -5.434 1.00 90.44 76 ASP A C 1
ATOM 625 O O . ASP A 1 76 ? -1.675 -10.026 -5.734 1.00 90.44 76 ASP A O 1
ATOM 629 N N . GLU A 1 77 ? -3.860 -10.009 -6.216 1.00 91.19 77 GLU A N 1
ATOM 630 C CA . GLU A 1 77 ? -3.695 -9.223 -7.441 1.00 91.19 77 GLU A CA 1
ATOM 631 C C . GLU A 1 77 ? -3.094 -7.842 -7.151 1.00 91.19 77 GLU A C 1
ATOM 633 O O . GLU A 1 77 ? -2.244 -7.377 -7.918 1.00 91.19 77 GLU A O 1
ATOM 638 N N . THR A 1 78 ? -3.449 -7.207 -6.030 1.00 87.06 78 THR A N 1
ATOM 639 C CA . THR A 1 78 ? -2.857 -5.919 -5.617 1.00 87.06 78 THR A CA 1
ATOM 640 C C . THR A 1 78 ? -1.349 -6.036 -5.403 1.00 87.06 78 THR A C 1
ATOM 642 O O . THR A 1 78 ? -0.605 -5.101 -5.706 1.00 87.06 78 THR A O 1
ATOM 645 N N . LEU A 1 79 ? -0.886 -7.197 -4.935 1.00 87.50 79 LEU A N 1
ATOM 646 C CA . LEU A 1 79 ? 0.532 -7.506 -4.740 1.00 87.50 79 LEU A CA 1
ATOM 647 C C . LEU A 1 79 ? 1.224 -7.948 -6.031 1.00 87.50 79 LEU A C 1
ATOM 649 O O . LEU A 1 79 ? 2.406 -8.278 -6.030 1.00 87.50 79 LEU A O 1
ATOM 653 N N . SER A 1 80 ? 0.529 -7.923 -7.165 1.00 87.44 80 SER A N 1
ATOM 654 C CA . SER A 1 80 ? 1.144 -8.196 -8.453 1.00 87.44 80 SER A CA 1
ATOM 655 C C . SER A 1 80 ? 1.728 -6.931 -9.078 1.00 87.44 80 SER A C 1
ATOM 657 O O . SER A 1 80 ? 1.196 -5.819 -8.984 1.00 87.44 80 SER A O 1
ATOM 659 N N . PHE A 1 81 ? 2.797 -7.141 -9.841 1.00 79.38 81 PHE A N 1
ATOM 660 C CA . PHE A 1 81 ? 3.452 -6.118 -10.651 1.00 79.38 81 PHE A CA 1
ATOM 661 C C . PHE A 1 81 ? 2.467 -5.275 -11.478 1.00 79.38 81 PHE A C 1
ATOM 663 O O . PHE A 1 81 ? 2.642 -4.070 -11.642 1.00 79.38 81 PHE A O 1
ATOM 670 N N . LYS A 1 82 ? 1.431 -5.916 -12.029 1.00 80.06 82 LYS A N 1
ATOM 671 C CA . LYS A 1 82 ? 0.504 -5.302 -12.984 1.00 80.06 82 LYS A CA 1
ATOM 672 C C . LYS A 1 82 ? -0.415 -4.270 -12.334 1.00 80.06 82 LYS A C 1
ATOM 674 O O . LYS A 1 82 ? -0.827 -3.326 -13.008 1.00 80.06 82 LYS A O 1
ATOM 679 N N . TYR A 1 83 ? -0.758 -4.460 -11.063 1.00 84.62 83 TYR A N 1
ATOM 680 C CA . TYR A 1 83 ? -1.832 -3.700 -10.432 1.00 84.62 83 TYR A CA 1
ATOM 681 C C . TYR A 1 83 ? -1.381 -2.841 -9.259 1.00 84.62 83 TYR A C 1
ATOM 683 O O . TYR A 1 83 ? -2.080 -1.878 -8.949 1.00 84.62 83 TYR A O 1
ATOM 691 N N . ILE A 1 84 ? -0.199 -3.098 -8.688 1.00 85.62 84 ILE A N 1
ATOM 692 C CA . ILE A 1 84 ? 0.279 -2.410 -7.485 1.00 85.62 84 ILE A CA 1
ATOM 693 C C . ILE A 1 84 ? 0.180 -0.884 -7.566 1.00 85.62 84 ILE A C 1
ATOM 695 O O . ILE A 1 84 ? -0.332 -0.262 -6.647 1.00 85.62 84 ILE A O 1
ATOM 699 N N . VAL A 1 85 ? 0.573 -0.264 -8.685 1.00 82.31 85 VAL A N 1
ATOM 700 C CA . VAL A 1 85 ? 0.524 1.203 -8.832 1.00 82.31 85 VAL A CA 1
ATOM 701 C C . VAL A 1 85 ? -0.911 1.722 -8.709 1.00 82.31 85 VAL A C 1
ATOM 703 O O . VAL A 1 85 ? -1.189 2.639 -7.944 1.00 82.31 85 VAL A O 1
ATOM 706 N N . ARG A 1 86 ? -1.836 1.113 -9.457 1.00 85.25 86 ARG A N 1
ATOM 707 C CA . ARG A 1 86 ? -3.245 1.518 -9.510 1.00 85.25 86 ARG A CA 1
ATOM 708 C C . ARG A 1 86 ? -3.946 1.239 -8.184 1.00 85.25 86 ARG A C 1
ATOM 710 O O . ARG A 1 86 ? -4.677 2.093 -7.685 1.00 85.25 86 ARG A O 1
ATOM 717 N N . ASP A 1 87 ? -3.756 0.039 -7.650 1.00 89.06 87 ASP A N 1
ATOM 718 C CA . ASP A 1 87 ? -4.533 -0.450 -6.517 1.00 89.06 87 ASP A CA 1
ATOM 719 C C . ASP A 1 87 ? -4.018 0.116 -5.196 1.00 89.06 87 ASP A C 1
ATOM 721 O O . ASP A 1 87 ? -4.836 0.472 -4.353 1.00 89.06 87 ASP A O 1
ATOM 725 N N . VAL A 1 88 ? -2.711 0.370 -5.057 1.00 90.69 88 VAL A N 1
ATOM 726 C CA . VAL A 1 88 ? -2.185 1.117 -3.903 1.00 90.69 88 VAL A CA 1
ATOM 727 C C . VAL A 1 88 ? -2.730 2.545 -3.877 1.00 90.69 88 VAL A C 1
ATOM 729 O O . VAL A 1 88 ? -3.185 2.995 -2.828 1.00 90.69 88 VAL A O 1
ATOM 732 N N . SER A 1 89 ? -2.767 3.259 -5.010 1.00 89.62 89 SER A N 1
ATOM 733 C CA . SER A 1 89 ? -3.333 4.617 -5.041 1.00 89.62 89 SER A CA 1
ATOM 734 C C . SER A 1 89 ? -4.814 4.652 -4.647 1.00 89.62 89 SER A C 1
ATOM 736 O O . SER A 1 89 ? -5.245 5.575 -3.957 1.00 89.62 89 SER A O 1
ATOM 738 N N . ARG A 1 90 ? -5.598 3.645 -5.051 1.00 92.19 90 ARG A N 1
ATOM 739 C CA . ARG A 1 90 ? -7.010 3.520 -4.654 1.00 92.19 90 ARG A CA 1
ATOM 740 C C . ARG A 1 90 ? -7.156 3.166 -3.180 1.00 92.19 90 ARG A C 1
ATOM 742 O O . ARG A 1 90 ? -7.962 3.781 -2.486 1.00 92.19 90 ARG A O 1
ATOM 749 N N . PHE A 1 91 ? -6.338 2.238 -2.694 1.00 94.62 91 PHE A N 1
ATOM 750 C CA . PHE A 1 91 ? -6.322 1.844 -1.293 1.00 94.62 91 PHE A CA 1
ATOM 751 C C . PHE A 1 91 ? -5.952 3.013 -0.370 1.00 94.62 91 PHE A C 1
ATOM 753 O O . PHE A 1 91 ? -6.571 3.205 0.672 1.00 94.62 91 PHE A O 1
ATOM 760 N N . MET A 1 92 ? -5.027 3.883 -0.783 1.00 94.31 92 MET A N 1
ATOM 761 C CA . MET A 1 92 ? -4.741 5.126 -0.058 1.00 94.31 92 MET A CA 1
ATOM 762 C C . MET A 1 92 ? -5.966 6.042 0.065 1.00 94.31 92 MET A C 1
ATOM 764 O O . MET A 1 92 ? -6.106 6.725 1.076 1.00 94.31 92 MET A O 1
ATOM 768 N N . GLY A 1 93 ? -6.849 6.076 -0.939 1.00 93.88 93 GLY A N 1
ATOM 769 C CA . GLY A 1 93 ? -8.123 6.797 -0.858 1.00 93.88 93 GLY A CA 1
ATOM 770 C C . GLY A 1 93 ? -9.010 6.249 0.259 1.00 93.88 93 GLY A C 1
ATOM 771 O O . GLY A 1 93 ? -9.430 7.002 1.133 1.00 93.88 93 GLY A O 1
ATOM 772 N N . PHE A 1 94 ? -9.173 4.926 0.300 1.00 94.62 94 PHE A N 1
ATOM 773 C CA . PHE A 1 94 ? -9.892 4.232 1.372 1.00 94.62 94 PHE A CA 1
ATOM 774 C C . PHE A 1 94 ? -9.299 4.519 2.764 1.00 94.62 94 PHE A C 1
ATOM 776 O O . PHE A 1 94 ? -10.034 4.804 3.709 1.00 94.62 94 PHE A O 1
ATOM 783 N N . LEU A 1 95 ? -7.969 4.516 2.908 1.00 94.56 95 LEU A N 1
ATOM 784 C CA . LEU A 1 95 ? -7.326 4.840 4.187 1.00 94.56 95 LEU A CA 1
ATOM 785 C C . LEU A 1 95 ? -7.561 6.295 4.619 1.00 94.56 95 LEU A C 1
ATOM 787 O O . LEU A 1 95 ? -7.732 6.551 5.810 1.00 94.56 95 LEU A O 1
ATOM 791 N N . LYS A 1 96 ? -7.609 7.247 3.678 1.00 93.81 96 LYS A N 1
ATOM 792 C CA . LYS A 1 96 ? -7.950 8.650 3.975 1.00 93.81 96 LYS A CA 1
ATOM 793 C C . LYS A 1 96 ? -9.398 8.801 4.435 1.00 93.81 96 LYS A C 1
ATOM 795 O O . LYS A 1 96 ? -9.650 9.552 5.370 1.00 93.81 96 LYS A O 1
ATOM 800 N N . GLU A 1 97 ? -10.332 8.074 3.824 1.00 93.50 97 GLU A N 1
ATOM 801 C CA . GLU A 1 97 ? -11.732 8.045 4.266 1.00 93.50 97 GLU A CA 1
ATOM 802 C C . GLU A 1 97 ? -11.849 7.483 5.687 1.00 93.50 97 GLU A C 1
ATOM 804 O O . GLU A 1 97 ? -12.495 8.086 6.543 1.00 93.50 97 GLU A O 1
ATOM 809 N N . LYS A 1 98 ? -11.153 6.373 5.979 1.00 91.00 98 LYS A N 1
ATOM 810 C CA . LYS A 1 98 ? -11.063 5.828 7.341 1.00 91.00 98 LYS A CA 1
ATOM 811 C C . LYS A 1 98 ? -10.475 6.849 8.313 1.00 91.00 98 LYS A C 1
ATOM 813 O O . LYS A 1 98 ? -10.996 6.973 9.416 1.00 91.00 98 LYS A O 1
ATOM 818 N N . LEU A 1 99 ? -9.419 7.569 7.934 1.00 89.69 99 LEU A N 1
ATOM 819 C CA . LEU A 1 99 ? -8.794 8.582 8.786 1.00 89.69 99 LEU A CA 1
ATOM 820 C C . LEU A 1 99 ? -9.777 9.709 9.132 1.00 89.69 99 LEU A C 1
ATOM 822 O O . LEU A 1 99 ? -9.920 10.021 10.307 1.00 89.69 99 LEU A O 1
ATOM 826 N N . ALA A 1 100 ? -10.501 10.233 8.139 1.00 88.12 100 ALA A N 1
ATOM 827 C CA . ALA A 1 100 ? -11.471 11.316 8.315 1.00 88.12 100 ALA A CA 1
ATOM 828 C C . ALA A 1 100 ? -12.666 10.938 9.214 1.00 88.12 100 ALA A C 1
ATOM 830 O O . ALA A 1 100 ? -13.218 11.793 9.893 1.00 88.12 100 ALA A O 1
ATOM 831 N N . ILE A 1 101 ? -13.068 9.661 9.243 1.00 83.75 101 ILE A N 1
ATOM 832 C CA . ILE A 1 101 ? -14.130 9.163 10.143 1.00 83.75 101 ILE A CA 1
ATOM 833 C C . ILE A 1 101 ? -13.642 9.054 11.600 1.00 83.75 101 ILE A C 1
ATOM 835 O O . ILE A 1 101 ? -14.453 9.045 12.523 1.00 83.75 101 ILE A O 1
ATOM 839 N N . ASN A 1 102 ? -12.329 8.920 11.814 1.00 69.00 102 ASN A N 1
ATOM 840 C CA . ASN A 1 102 ? -11.721 8.811 13.144 1.00 69.00 102 ASN A CA 1
ATOM 841 C C . ASN A 1 102 ? -11.218 10.168 13.691 1.00 69.00 102 ASN A C 1
ATOM 843 O O . ASN A 1 102 ? -10.528 10.175 14.714 1.00 69.00 102 ASN A O 1
ATOM 847 N N . GLU A 1 103 ? -11.527 11.285 13.020 1.00 58.06 103 GLU A N 1
ATOM 848 C CA . GLU A 1 103 ? -11.366 12.656 13.542 1.00 58.06 103 GLU A CA 1
ATOM 849 C C . GLU A 1 103 ? -12.591 13.106 14.342 1.00 58.06 103 GLU A C 1
ATOM 851 O O . GLU A 1 103 ? -12.371 13.772 15.380 1.00 58.06 103 GLU A O 1
#